Protein AF-A0A926AWD0-F1 (afdb_monomer_lite)

Radius of gyration: 12.31 Å; chains: 1; bounding box: 40×20×27 Å

pLDDT: mean 85.74, std 14.07, range [33.44, 95.69]

Foldseek 3Di:
DPVVVVVVVVLVVLLVVLVVLAPDDSVVSSVQLVVQLVVCVVPDPPSVCSNVVSSVVSSVVRVVVVVD

Secondary structure (DSSP, 8-state):
-HHHHHHHHHHHHHHHHHHHH--S-HHHHHHHHHHHHHHHHHH-S-GGGHHHHHHHHHHHHHHHHTT-

Sequence (68 aa):
MFAAQNTQANQQRVIEFLLRESKLPIDEVAHLYEDEIAELSVDATIKSFVPIFAIRNVQETLCQRARQ

Structure (mmCIF, N/CA/C/O backbone):
data_AF-A0A926AWD0-F1
#
_entry.id   AF-A0A926AWD0-F1
#
loop_
_atom_site.group_PDB
_atom_site.id
_atom_site.type_symbol
_atom_site.label_atom_id
_atom_site.label_alt_id
_atom_site.label_comp_id
_atom_site.label_asym_id
_atom_site.label_entity_id
_atom_site.label_seq_id
_atom_site.pdbx_PDB_ins_code
_atom_site.Cartn_x
_atom_site.Cartn_y
_atom_site.Cartn_z
_atom_site.occupancy
_atom_site.B_iso_or_equiv
_atom_site.auth_seq_id
_atom_site.auth_comp_id
_atom_site.auth_asym_id
_atom_site.auth_atom_id
_atom_site.pdbx_PDB_model_num
ATOM 1 N N . MET A 1 1 ? 22.695 -9.527 3.042 1.00 39.91 1 MET A N 1
ATOM 2 C CA . MET A 1 1 ? 21.681 -9.520 4.123 1.00 39.91 1 MET A CA 1
ATOM 3 C C . MET A 1 1 ? 21.280 -8.124 4.629 1.00 39.91 1 MET A C 1
ATOM 5 O O . MET A 1 1 ? 20.278 -8.045 5.317 1.00 39.91 1 MET A O 1
ATOM 9 N N . PHE A 1 2 ? 21.960 -7.025 4.264 1.00 33.44 2 PHE A N 1
ATOM 10 C CA . PHE A 1 2 ? 21.625 -5.673 4.763 1.00 33.44 2 PHE A CA 1
ATOM 11 C C . PHE A 1 2 ? 20.519 -4.933 3.984 1.00 33.44 2 PHE A C 1
ATOM 13 O O . PHE A 1 2 ? 19.823 -4.099 4.553 1.00 33.44 2 PHE A O 1
ATOM 20 N N . ALA A 1 3 ? 20.316 -5.249 2.699 1.00 44.81 3 ALA A N 1
ATOM 21 C CA . ALA A 1 3 ? 19.296 -4.586 1.879 1.00 44.81 3 ALA A CA 1
ATOM 22 C C . ALA A 1 3 ? 17.863 -4.908 2.346 1.00 44.81 3 ALA A C 1
ATOM 24 O O . ALA A 1 3 ? 17.050 -4.004 2.481 1.00 44.81 3 ALA A O 1
ATOM 25 N N . ALA A 1 4 ? 17.585 -6.174 2.679 1.00 47.66 4 ALA A N 1
ATOM 26 C CA . ALA A 1 4 ? 16.259 -6.617 3.118 1.00 47.66 4 ALA A CA 1
ATOM 27 C C . ALA A 1 4 ? 15.822 -5.981 4.452 1.00 47.66 4 ALA A C 1
ATOM 29 O O . ALA A 1 4 ? 14.666 -5.600 4.604 1.00 47.66 4 ALA A O 1
ATOM 30 N N . GLN A 1 5 ? 16.756 -5.802 5.393 1.00 51.16 5 GLN A N 1
ATOM 31 C CA . GLN A 1 5 ? 16.474 -5.176 6.692 1.00 51.16 5 GLN A CA 1
ATOM 32 C C . GLN A 1 5 ? 16.159 -3.682 6.552 1.00 51.16 5 GLN A C 1
ATOM 34 O O . GLN A 1 5 ? 15.275 -3.168 7.232 1.00 51.16 5 GLN A O 1
ATOM 39 N N . ASN A 1 6 ? 16.847 -2.993 5.637 1.00 60.59 6 ASN A N 1
ATOM 40 C CA . ASN A 1 6 ? 16.575 -1.589 5.336 1.00 60.59 6 ASN A CA 1
ATOM 41 C C . ASN A 1 6 ? 15.192 -1.428 4.677 1.00 60.59 6 ASN A C 1
ATOM 43 O O . ASN A 1 6 ? 14.422 -0.552 5.060 1.00 60.59 6 ASN A O 1
ATOM 47 N N . THR A 1 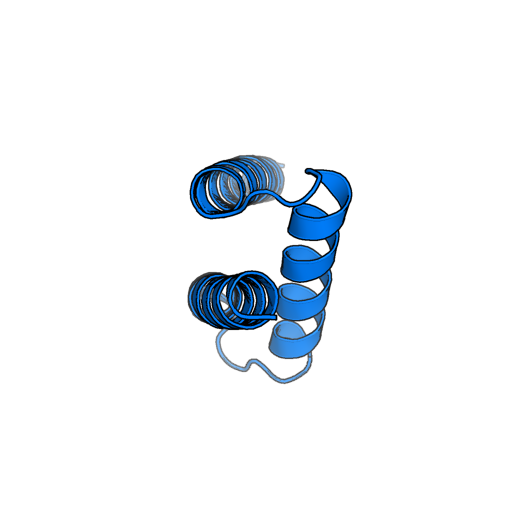7 ? 14.827 -2.325 3.755 1.00 69.25 7 THR A N 1
ATOM 48 C CA . THR A 1 7 ? 13.495 -2.337 3.132 1.00 69.25 7 THR A CA 1
ATOM 49 C C . THR A 1 7 ? 12.381 -2.572 4.154 1.00 69.25 7 THR A C 1
ATOM 51 O O . THR A 1 7 ? 11.403 -1.830 4.150 1.00 69.25 7 THR A O 1
ATOM 54 N N . GLN A 1 8 ? 12.551 -3.528 5.072 1.00 73.69 8 GLN A N 1
ATOM 55 C CA . GLN A 1 8 ? 11.553 -3.820 6.105 1.00 73.69 8 GLN A CA 1
ATOM 56 C C . GLN A 1 8 ? 11.382 -2.659 7.098 1.00 73.69 8 GLN A C 1
ATOM 58 O O . GLN A 1 8 ? 10.257 -2.269 7.401 1.00 73.69 8 GLN A O 1
ATOM 63 N N . ALA A 1 9 ? 12.482 -2.052 7.558 1.00 76.19 9 ALA A N 1
ATOM 64 C CA . ALA A 1 9 ? 12.419 -0.882 8.434 1.00 76.19 9 ALA A CA 1
ATOM 65 C C . ALA A 1 9 ? 11.758 0.327 7.745 1.00 76.19 9 ALA A C 1
ATOM 67 O O . ALA A 1 9 ? 11.020 1.079 8.383 1.00 76.19 9 ALA A O 1
ATOM 68 N N . ASN A 1 10 ? 11.987 0.511 6.441 1.00 82.88 10 ASN A N 1
ATOM 69 C CA . ASN A 1 10 ? 11.334 1.569 5.671 1.00 82.88 10 ASN A CA 1
ATOM 70 C C . ASN A 1 10 ? 9.839 1.295 5.479 1.00 82.88 10 ASN A C 1
ATOM 72 O O . ASN A 1 10 ? 9.043 2.211 5.652 1.00 82.88 10 ASN A O 1
ATOM 76 N N . GLN A 1 11 ? 9.445 0.050 5.201 1.00 86.19 11 GLN A N 1
ATOM 77 C CA . GLN A 1 11 ? 8.036 -0.344 5.119 1.00 86.19 11 GLN A CA 1
ATOM 78 C C . GLN A 1 11 ? 7.307 -0.106 6.443 1.00 86.19 11 GLN A C 1
ATOM 80 O O . GLN A 1 11 ? 6.238 0.496 6.448 1.00 86.19 11 GLN A O 1
ATOM 85 N N . GLN A 1 12 ? 7.912 -0.480 7.571 1.00 89.81 12 GLN A N 1
ATOM 86 C CA . GLN A 1 12 ? 7.310 -0.237 8.880 1.00 89.81 12 GLN A CA 1
ATOM 87 C C . GLN A 1 12 ? 7.109 1.263 9.153 1.00 89.81 12 GLN A C 1
ATOM 89 O O . GLN A 1 12 ? 6.035 1.667 9.588 1.00 89.81 12 GLN A O 1
ATOM 94 N N . ARG A 1 13 ? 8.095 2.109 8.823 1.00 91.19 13 ARG A N 1
ATOM 95 C CA . ARG A 1 13 ? 7.960 3.573 8.946 1.00 91.19 13 ARG A CA 1
ATOM 96 C C . ARG A 1 13 ? 6.849 4.140 8.068 1.00 91.19 13 ARG A C 1
ATOM 98 O O . ARG A 1 13 ? 6.174 5.078 8.478 1.00 91.19 13 ARG A O 1
ATOM 105 N N . VAL A 1 14 ? 6.672 3.592 6.868 1.00 91.81 14 VAL A N 1
ATOM 106 C CA . VAL A 1 14 ? 5.595 3.994 5.959 1.00 91.81 14 VAL A CA 1
ATOM 107 C C . VAL A 1 14 ? 4.231 3.603 6.522 1.00 91.81 14 VAL A C 1
ATOM 109 O O . VAL A 1 14 ? 3.334 4.439 6.554 1.00 91.81 14 VAL A O 1
ATOM 112 N N . ILE A 1 15 ? 4.085 2.383 7.038 1.00 92.62 15 ILE A N 1
ATOM 113 C CA . ILE A 1 15 ? 2.841 1.933 7.677 1.00 92.62 15 ILE A CA 1
ATOM 114 C C . ILE A 1 15 ? 2.527 2.799 8.905 1.00 92.62 15 ILE A C 1
ATOM 116 O O . ILE A 1 15 ? 1.405 3.275 9.048 1.00 92.62 15 ILE A O 1
ATOM 120 N N . GLU A 1 16 ? 3.515 3.086 9.759 1.00 93.00 16 GLU A N 1
ATOM 121 C CA . GLU A 1 16 ? 3.356 3.992 10.907 1.00 93.00 16 GLU A CA 1
ATOM 122 C C . GLU A 1 16 ? 2.952 5.412 10.488 1.00 93.00 16 GLU A C 1
ATOM 124 O O . GLU A 1 16 ? 2.165 6.061 11.178 1.00 93.00 16 GLU A O 1
ATOM 129 N N . PHE A 1 17 ? 3.484 5.905 9.369 1.00 92.69 17 PHE A N 1
ATOM 130 C CA . PHE A 1 17 ? 3.104 7.193 8.800 1.00 92.69 17 PHE A CA 1
ATOM 131 C C . PHE A 1 17 ? 1.642 7.189 8.329 1.00 92.69 17 PHE A C 1
ATOM 133 O O . PHE A 1 17 ? 0.868 8.038 8.766 1.00 92.69 17 PHE A O 1
ATOM 140 N N . LEU A 1 18 ? 1.239 6.198 7.530 1.00 93.06 18 LEU A N 1
ATOM 141 C CA . LEU A 1 18 ? -0.130 6.054 7.019 1.00 93.06 18 LEU A CA 1
ATOM 142 C C . LEU A 1 18 ? -1.156 5.839 8.142 1.00 93.06 18 LEU A C 1
ATOM 144 O O . LEU A 1 18 ? -2.271 6.356 8.083 1.00 93.06 18 LEU A O 1
ATOM 148 N N . LEU A 1 19 ? -0.768 5.130 9.205 1.00 93.12 19 LEU A N 1
ATOM 149 C CA . LEU A 1 19 ? -1.592 4.951 10.399 1.00 93.12 19 LEU A CA 1
ATOM 150 C C . LEU A 1 19 ? -1.889 6.261 11.117 1.00 93.12 19 LEU A C 1
ATOM 152 O O . LEU A 1 19 ? -2.983 6.427 11.638 1.00 93.12 19 LEU A O 1
ATOM 156 N N . ARG A 1 20 ? -0.944 7.206 11.159 1.00 89.12 20 ARG A N 1
ATOM 157 C CA . ARG A 1 20 ? -1.190 8.518 11.784 1.00 89.12 20 ARG A CA 1
ATOM 158 C C . ARG A 1 20 ? -2.208 9.347 11.008 1.00 89.12 20 ARG A C 1
ATOM 160 O O . ARG A 1 20 ? -2.854 10.210 11.596 1.00 89.12 20 ARG A O 1
ATOM 167 N N . GLU A 1 21 ? -2.342 9.094 9.711 1.00 84.69 21 GLU A N 1
ATOM 168 C CA . GLU A 1 21 ? -3.274 9.794 8.826 1.00 84.69 21 GLU A CA 1
ATOM 169 C C . GLU A 1 21 ? -4.650 9.113 8.741 1.00 84.69 21 GLU A C 1
ATOM 171 O O . GLU A 1 21 ? -5.582 9.669 8.161 1.00 84.69 21 GLU A O 1
ATOM 176 N N . SER A 1 22 ? -4.805 7.936 9.352 1.00 83.44 22 SER A N 1
ATOM 177 C CA . SER A 1 22 ? -6.000 7.101 9.264 1.00 83.44 22 SER A CA 1
ATOM 178 C C . SER A 1 22 ? -6.528 6.699 10.640 1.00 83.44 22 SER A C 1
ATOM 180 O O . SER A 1 22 ? -5.806 6.654 11.628 1.00 83.44 22 SER A O 1
ATOM 182 N N . LYS A 1 23 ? -7.824 6.384 10.720 1.00 84.31 23 LYS A N 1
ATOM 183 C CA . LYS A 1 23 ? -8.434 5.760 11.909 1.00 84.31 23 LYS A CA 1
ATOM 184 C C . LYS A 1 23 ? -8.613 4.247 11.752 1.00 84.31 23 LYS A C 1
ATOM 186 O O . LYS A 1 23 ? -9.244 3.624 12.602 1.00 84.31 23 LYS A O 1
ATOM 191 N N . LEU A 1 24 ? -8.120 3.678 10.653 1.00 86.38 24 LEU A N 1
ATOM 192 C CA . LEU A 1 24 ? -8.252 2.255 10.363 1.00 86.38 24 LEU A CA 1
ATOM 193 C C . LEU A 1 24 ? -7.286 1.416 11.217 1.00 86.38 24 LEU A C 1
ATOM 195 O O . LEU A 1 24 ? -6.242 1.918 11.645 1.00 86.38 24 LEU A O 1
ATOM 199 N N . PRO A 1 25 ? -7.613 0.134 11.456 1.00 90.75 25 PRO A N 1
ATOM 200 C CA . PRO A 1 25 ? -6.708 -0.813 12.093 1.00 90.75 25 PRO A CA 1
ATOM 201 C C . PRO A 1 25 ? -5.368 -0.935 11.355 1.00 90.75 25 PRO A C 1
ATOM 203 O O . PRO A 1 25 ? -5.308 -0.847 10.128 1.00 90.75 25 PRO A O 1
ATOM 206 N N . ILE A 1 26 ? -4.299 -1.215 12.109 1.00 91.12 26 ILE A N 1
ATOM 207 C CA . ILE A 1 26 ? -2.947 -1.442 11.569 1.00 91.12 26 ILE A CA 1
ATOM 208 C C . ILE A 1 26 ? -2.918 -2.499 10.470 1.00 91.12 26 ILE A C 1
ATOM 210 O O . ILE A 1 26 ? -2.307 -2.261 9.433 1.00 91.12 26 ILE A O 1
ATOM 214 N N . ASP A 1 27 ? -3.624 -3.610 10.666 1.00 92.19 27 ASP A N 1
ATOM 215 C CA . ASP A 1 27 ? -3.644 -4.714 9.707 1.00 92.19 27 ASP A CA 1
ATOM 216 C C . ASP A 1 27 ? -4.271 -4.287 8.374 1.00 92.19 27 ASP A C 1
ATOM 218 O O . ASP A 1 27 ? -3.800 -4.682 7.312 1.00 92.19 27 ASP A O 1
ATOM 222 N N . GLU A 1 28 ? -5.284 -3.416 8.418 1.00 91.75 28 GLU A N 1
ATOM 223 C CA . GLU A 1 28 ? -5.955 -2.901 7.223 1.00 91.75 28 GLU A CA 1
ATOM 224 C C . GLU A 1 28 ? -5.065 -1.914 6.457 1.00 91.75 28 GLU A C 1
ATOM 226 O O . GLU A 1 28 ? -4.974 -1.980 5.233 1.00 91.75 28 GLU A O 1
ATOM 231 N N . VAL A 1 29 ? -4.361 -1.025 7.166 1.00 93.06 29 VAL A N 1
ATOM 232 C CA . VAL A 1 29 ? -3.403 -0.092 6.547 1.00 93.06 29 VAL A CA 1
ATOM 233 C C . VAL A 1 29 ? -2.194 -0.837 5.972 1.00 93.06 29 VAL A C 1
ATOM 235 O O . VAL A 1 29 ? -1.720 -0.488 4.892 1.00 93.06 29 VAL A O 1
ATOM 238 N N . ALA A 1 30 ? -1.710 -1.869 6.668 1.00 94.31 30 ALA A N 1
ATOM 239 C CA . ALA A 1 30 ? -0.614 -2.708 6.200 1.00 94.31 30 ALA A CA 1
ATOM 240 C C . ALA A 1 30 ? -1.000 -3.482 4.934 1.00 94.31 30 ALA A C 1
ATOM 242 O O . ALA A 1 30 ? -0.261 -3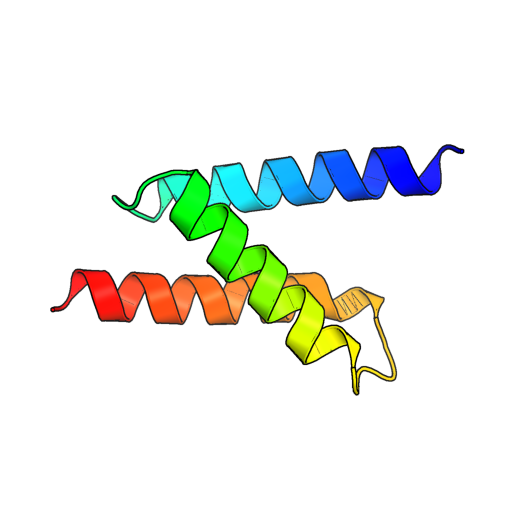.414 3.957 1.00 94.31 30 ALA A O 1
ATOM 243 N N . HIS A 1 31 ? -2.174 -4.128 4.914 1.00 94.75 31 HIS A N 1
ATOM 244 C CA . HIS A 1 31 ? -2.677 -4.814 3.718 1.00 94.75 31 HIS A CA 1
ATOM 245 C C . HIS A 1 31 ? -2.837 -3.863 2.534 1.00 94.75 31 HIS A C 1
ATOM 247 O O . HIS A 1 31 ? -2.337 -4.158 1.458 1.00 94.75 31 HIS A O 1
ATOM 253 N N . LEU A 1 32 ? -3.450 -2.690 2.736 1.00 95.38 32 LEU A N 1
ATOM 254 C CA . LEU A 1 32 ? -3.586 -1.692 1.669 1.00 95.38 32 LEU A CA 1
ATOM 255 C C . LEU A 1 32 ? -2.237 -1.304 1.059 1.00 95.38 32 LEU A C 1
ATOM 257 O O . LEU A 1 32 ? -2.113 -1.188 -0.156 1.00 95.38 32 LEU A O 1
ATOM 261 N N . TYR A 1 33 ? -1.229 -1.089 1.902 1.00 95.25 33 TYR A N 1
ATOM 262 C CA . TYR A 1 33 ? 0.103 -0.741 1.427 1.00 95.25 33 TYR A CA 1
ATOM 263 C C . TYR A 1 33 ? 0.798 -1.907 0.717 1.00 95.25 33 TYR A C 1
ATOM 265 O O . TYR A 1 33 ? 1.441 -1.697 -0.308 1.00 95.25 33 TYR A O 1
ATOM 273 N N . GLU A 1 34 ? 0.676 -3.126 1.234 1.00 94.44 34 GLU A N 1
ATOM 274 C CA . GLU A 1 34 ? 1.277 -4.320 0.634 1.00 94.44 34 GLU A CA 1
ATOM 275 C C . GLU A 1 34 ? 0.653 -4.670 -0.719 1.00 94.44 34 GLU A C 1
ATOM 277 O O . GLU A 1 34 ? 1.394 -4.939 -1.668 1.00 94.44 34 GLU A O 1
ATOM 282 N N . ASP A 1 35 ? -0.674 -4.590 -0.826 1.00 95.69 35 ASP A N 1
ATOM 283 C CA . ASP A 1 35 ? -1.414 -4.821 -2.068 1.00 95.69 35 ASP A CA 1
ATOM 284 C C . ASP A 1 35 ? -1.002 -3.809 -3.143 1.00 95.69 35 ASP A C 1
ATOM 286 O O . ASP A 1 35 ? -0.655 -4.190 -4.261 1.00 95.69 35 ASP A O 1
ATOM 290 N N . GLU A 1 36 ? -0.932 -2.525 -2.789 1.00 95.12 36 GLU A N 1
ATOM 291 C CA . GLU A 1 36 ? -0.543 -1.459 -3.715 1.00 95.12 36 GLU A CA 1
ATOM 292 C C . GLU A 1 36 ? 0.924 -1.589 -4.167 1.00 95.12 36 GLU A C 1
ATOM 294 O O . GLU A 1 36 ? 1.255 -1.409 -5.341 1.00 95.12 36 GLU A O 1
ATOM 299 N N . ILE A 1 37 ? 1.832 -1.957 -3.253 1.00 94.44 37 ILE A N 1
ATOM 300 C CA . ILE A 1 37 ? 3.223 -2.272 -3.606 1.00 94.44 37 ILE A CA 1
ATOM 301 C C . ILE A 1 37 ? 3.278 -3.452 -4.575 1.00 94.44 37 ILE A C 1
ATOM 303 O O . ILE A 1 37 ? 4.066 -3.411 -5.526 1.00 94.44 37 ILE A O 1
ATOM 307 N N . ALA A 1 38 ? 2.498 -4.504 -4.327 1.00 93.56 38 ALA A N 1
ATOM 308 C CA . ALA A 1 38 ? 2.472 -5.689 -5.169 1.00 93.56 38 ALA A CA 1
ATOM 309 C C . ALA A 1 38 ? 1.957 -5.344 -6.570 1.00 93.56 38 ALA A C 1
ATOM 311 O O . ALA A 1 38 ? 2.644 -5.655 -7.542 1.00 93.56 38 ALA A O 1
ATOM 312 N N . GLU A 1 39 ? 0.828 -4.639 -6.664 1.00 94.56 39 GLU A N 1
ATOM 313 C CA . GLU A 1 39 ? 0.214 -4.208 -7.922 1.00 94.56 39 GLU A CA 1
ATOM 314 C C . GLU A 1 39 ? 1.181 -3.360 -8.755 1.00 94.56 39 GLU A C 1
ATOM 316 O O . GLU A 1 39 ? 1.523 -3.718 -9.884 1.00 94.56 39 GLU A O 1
ATOM 321 N N . LEU A 1 40 ? 1.734 -2.297 -8.167 1.00 93.00 40 LEU A N 1
ATOM 322 C CA . LEU A 1 40 ? 2.674 -1.416 -8.861 1.00 93.00 40 LEU A CA 1
ATOM 323 C C . LEU A 1 40 ? 3.978 -2.129 -9.246 1.00 93.00 40 LEU A C 1
ATOM 325 O O . LEU A 1 40 ? 4.628 -1.752 -10.222 1.00 93.00 40 LEU A O 1
ATOM 329 N N . SER A 1 41 ? 4.387 -3.157 -8.500 1.00 92.50 41 SER A N 1
ATOM 330 C CA . SER A 1 41 ? 5.626 -3.895 -8.771 1.00 92.50 41 SER A CA 1
ATOM 331 C C . SER A 1 41 ? 5.545 -4.832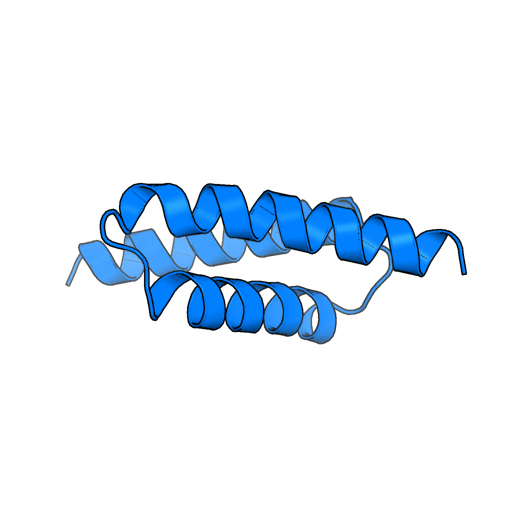 -9.974 1.00 92.50 41 SER A C 1
ATOM 333 O O . SER A 1 41 ? 6.610 -5.204 -10.482 1.00 92.50 41 SER A O 1
ATOM 335 N N . VAL A 1 42 ? 4.341 -5.225 -10.413 1.00 91.75 42 VAL A N 1
ATOM 336 C CA . VAL A 1 42 ? 4.149 -6.146 -11.549 1.00 91.75 42 VAL A CA 1
ATOM 337 C C . VAL A 1 42 ? 4.688 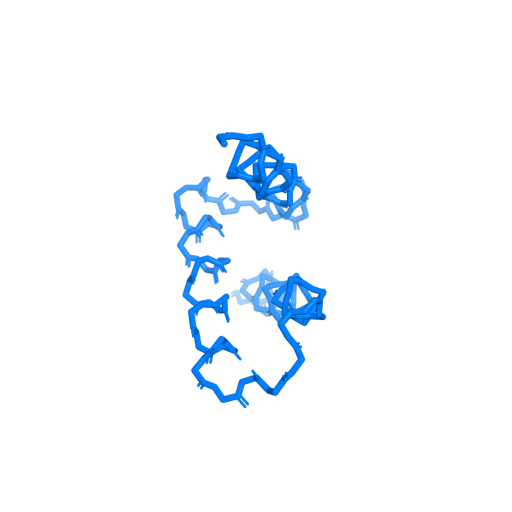-5.529 -12.840 1.00 91.75 42 VAL A C 1
ATOM 339 O O . VAL A 1 42 ? 5.490 -6.165 -13.523 1.00 91.75 42 VAL A O 1
ATOM 342 N N . ASP A 1 43 ? 4.346 -4.268 -13.112 1.00 84.50 43 ASP A N 1
ATOM 343 C CA . ASP A 1 43 ? 4.671 -3.595 -14.379 1.00 84.50 43 ASP A CA 1
ATOM 344 C C . ASP A 1 43 ? 5.744 -2.495 -14.246 1.00 84.50 43 ASP A C 1
ATOM 346 O O . ASP A 1 43 ? 6.148 -1.864 -15.230 1.00 84.50 43 ASP A O 1
ATOM 350 N N . ALA A 1 44 ? 6.258 -2.247 -13.036 1.00 89.19 44 ALA A N 1
ATOM 351 C CA . ALA A 1 44 ? 7.244 -1.194 -12.815 1.00 89.19 44 ALA A CA 1
ATOM 352 C C . ALA A 1 44 ? 8.604 -1.508 -13.455 1.00 89.19 44 ALA A C 1
ATOM 354 O O . ALA A 1 44 ? 9.391 -2.321 -12.963 1.00 89.19 44 ALA A O 1
ATOM 355 N N . THR A 1 45 ? 8.948 -0.726 -14.483 1.00 89.75 45 THR A N 1
ATOM 356 C CA . THR A 1 45 ? 10.313 -0.689 -15.037 1.00 89.75 45 THR A CA 1
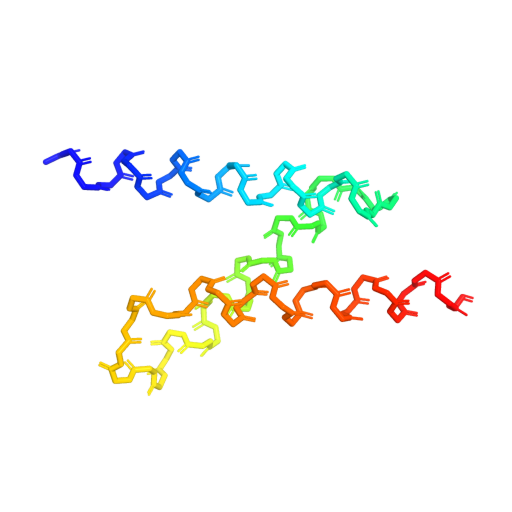ATOM 357 C C . THR A 1 45 ? 11.311 -0.108 -14.025 1.00 89.75 45 THR A C 1
ATOM 359 O O . THR A 1 45 ? 12.452 -0.559 -13.948 1.00 89.75 45 THR A O 1
ATOM 362 N N . ILE A 1 46 ? 10.888 0.867 -13.206 1.00 89.06 46 ILE A N 1
ATOM 363 C CA . ILE A 1 46 ? 11.733 1.503 -12.183 1.00 89.06 46 ILE A CA 1
ATOM 364 C C . ILE A 1 46 ? 11.124 1.296 -10.794 1.00 89.06 46 ILE A C 1
ATOM 366 O O . ILE A 1 46 ? 10.256 2.043 -10.346 1.00 89.06 46 ILE A O 1
ATOM 370 N N . LYS A 1 47 ? 11.636 0.295 -10.074 1.00 87.19 47 LYS A N 1
ATOM 371 C CA . LYS A 1 47 ? 11.105 -0.117 -8.763 1.00 87.19 47 LYS A CA 1
ATOM 372 C C . LYS A 1 47 ? 11.418 0.845 -7.614 1.00 87.19 47 LYS A C 1
ATOM 374 O O . LYS A 1 47 ? 10.766 0.783 -6.580 1.00 87.19 47 LYS A O 1
ATOM 379 N N . SER A 1 48 ? 12.378 1.759 -7.775 1.00 86.56 48 SER A N 1
ATOM 380 C CA . SER A 1 48 ? 12.744 2.717 -6.719 1.00 86.56 48 SER A CA 1
ATOM 381 C C . SER A 1 48 ? 11.639 3.727 -6.401 1.00 86.56 48 SER A C 1
ATOM 383 O O . SER A 1 48 ? 11.630 4.278 -5.306 1.00 86.56 48 SER A O 1
ATOM 385 N N . PHE A 1 49 ? 10.716 3.967 -7.339 1.00 87.50 49 PHE A N 1
ATOM 386 C CA . PHE A 1 49 ? 9.598 4.898 -7.152 1.00 87.50 49 PHE A CA 1
ATOM 387 C C . PHE A 1 49 ? 8.304 4.217 -6.705 1.00 87.50 49 PHE A C 1
ATOM 389 O O . PHE A 1 49 ? 7.394 4.910 -6.259 1.00 87.50 49 PHE A O 1
ATOM 396 N N . VAL A 1 50 ? 8.225 2.883 -6.773 1.00 91.69 50 VAL A N 1
ATOM 397 C CA . VAL A 1 50 ? 7.027 2.122 -6.385 1.00 91.69 50 VAL A CA 1
ATOM 398 C C . VAL A 1 50 ? 6.540 2.489 -4.974 1.00 91.69 50 VAL A C 1
ATOM 400 O O . VAL A 1 50 ? 5.361 2.804 -4.846 1.00 91.69 50 VAL A O 1
ATOM 403 N N . PRO A 1 51 ? 7.403 2.601 -3.941 1.00 91.19 51 PRO A N 1
ATOM 404 C CA . PRO A 1 51 ? 6.947 3.009 -2.611 1.00 91.19 51 PRO A CA 1
ATOM 405 C C . PRO A 1 51 ? 6.311 4.401 -2.558 1.00 91.19 51 PRO A C 1
ATOM 407 O O . PRO A 1 51 ? 5.382 4.618 -1.791 1.00 91.19 51 PRO A O 1
ATOM 410 N N . ILE A 1 52 ? 6.780 5.347 -3.376 1.00 91.38 52 ILE A N 1
ATOM 411 C CA . ILE A 1 52 ? 6.247 6.718 -3.399 1.00 91.38 52 ILE A CA 1
ATOM 412 C C . ILE A 1 52 ? 4.828 6.719 -3.972 1.00 91.38 52 ILE A C 1
ATOM 414 O O . ILE A 1 52 ? 3.935 7.351 -3.408 1.00 91.38 52 ILE A O 1
ATOM 418 N N . PHE A 1 53 ? 4.617 5.997 -5.074 1.00 93.44 53 PHE A N 1
ATOM 419 C CA . PHE A 1 53 ? 3.290 5.848 -5.666 1.00 93.44 53 PHE A CA 1
ATOM 420 C C . PHE A 1 53 ? 2.349 5.076 -4.742 1.00 93.44 53 PHE A C 1
ATOM 422 O O . PHE A 1 53 ? 1.220 5.516 -4.541 1.00 93.44 53 PHE A O 1
ATOM 429 N N . ALA A 1 54 ? 2.843 4.019 -4.093 1.00 94.69 54 ALA A N 1
ATOM 430 C CA . ALA A 1 54 ? 2.043 3.251 -3.153 1.00 94.69 54 ALA A CA 1
ATOM 431 C C . ALA A 1 54 ? 1.562 4.096 -1.966 1.00 94.69 54 ALA A C 1
ATOM 433 O O . ALA A 1 54 ? 0.378 4.091 -1.647 1.00 94.69 54 ALA A O 1
ATOM 434 N N . ILE A 1 55 ? 2.444 4.901 -1.358 1.00 94.56 55 ILE A N 1
ATOM 435 C CA . ILE A 1 55 ? 2.062 5.830 -0.280 1.00 94.56 55 ILE A CA 1
ATOM 436 C C . ILE A 1 55 ? 0.928 6.751 -0.736 1.00 94.56 55 ILE A C 1
ATOM 438 O O . ILE A 1 55 ? -0.086 6.860 -0.049 1.00 94.56 55 ILE A O 1
ATOM 442 N N . ARG A 1 56 ? 1.078 7.389 -1.902 1.00 94.94 56 ARG A N 1
ATOM 443 C CA . ARG A 1 56 ? 0.091 8.335 -2.438 1.00 94.94 56 ARG A CA 1
ATOM 444 C C . ARG A 1 56 ? -1.272 7.672 -2.661 1.00 94.94 56 ARG A C 1
ATOM 446 O O . ARG A 1 56 ? -2.292 8.237 -2.271 1.00 94.94 56 ARG A O 1
ATOM 453 N N . ASN A 1 57 ? -1.294 6.491 -3.269 1.00 95.56 57 ASN A N 1
ATOM 454 C CA . ASN A 1 57 ? -2.534 5.787 -3.600 1.00 95.56 57 ASN A CA 1
ATOM 455 C C . ASN A 1 57 ? -3.248 5.278 -2.339 1.00 95.56 57 ASN A C 1
ATOM 457 O O . ASN A 1 57 ? -4.470 5.410 -2.208 1.00 95.56 57 ASN A O 1
ATOM 461 N N . VAL A 1 58 ? -2.485 4.803 -1.349 1.00 95.00 58 VAL A N 1
ATOM 462 C CA . VAL A 1 58 ? -3.039 4.437 -0.042 1.00 95.00 58 VAL A CA 1
ATOM 463 C C . VAL A 1 58 ? -3.611 5.668 0.663 1.00 95.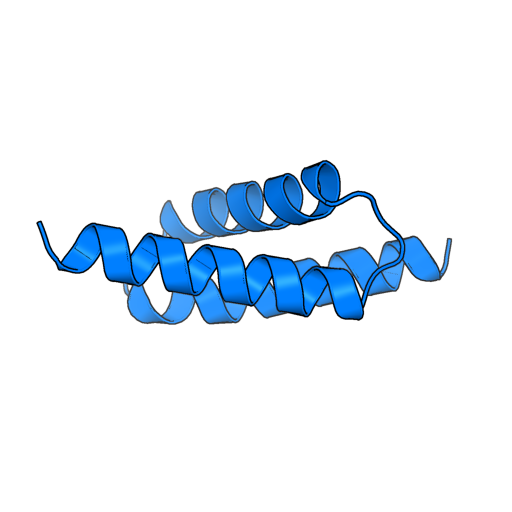00 58 VAL A C 1
ATOM 465 O O . VAL A 1 58 ? -4.746 5.613 1.125 1.00 95.00 58 VAL A O 1
ATOM 468 N N . GLN A 1 59 ? -2.910 6.807 0.688 1.00 94.38 59 GLN A N 1
ATOM 469 C CA . GLN A 1 59 ? -3.442 8.055 1.261 1.00 94.38 59 GLN A CA 1
ATOM 470 C C . GLN A 1 59 ? -4.765 8.483 0.612 1.00 94.38 59 GLN A C 1
ATOM 472 O O . GLN A 1 59 ? -5.707 8.852 1.318 1.00 94.38 59 GLN A O 1
ATOM 477 N N . GLU A 1 60 ? -4.864 8.419 -0.719 1.00 94.25 60 GLU A N 1
ATOM 478 C CA . GLU A 1 60 ? -6.103 8.724 -1.442 1.00 94.25 60 GLU A CA 1
ATOM 479 C C . GLU A 1 60 ? -7.237 7.771 -1.042 1.00 94.25 60 GLU A C 1
ATOM 481 O O . GLU A 1 60 ? -8.345 8.227 -0.745 1.00 94.25 60 GLU A O 1
ATOM 486 N N . THR A 1 61 ? -6.952 6.472 -0.947 1.00 93.62 61 THR A N 1
ATOM 487 C CA . THR A 1 61 ? -7.917 5.452 -0.512 1.00 93.62 61 THR A CA 1
ATOM 488 C C . THR A 1 61 ? -8.398 5.702 0.918 1.00 93.62 61 THR A C 1
ATOM 490 O O . THR A 1 61 ? -9.601 5.688 1.189 1.00 93.62 61 THR A O 1
ATOM 493 N N . LEU A 1 62 ? -7.479 6.002 1.837 1.00 91.00 62 LEU A N 1
ATOM 494 C CA . LEU A 1 62 ? -7.790 6.338 3.228 1.00 91.00 62 LEU A CA 1
ATOM 495 C C . LEU A 1 62 ? -8.649 7.607 3.319 1.00 91.00 62 LEU A C 1
ATOM 497 O O . LEU A 1 62 ? -9.649 7.636 4.039 1.00 91.00 62 LEU A O 1
ATOM 501 N N . CYS A 1 63 ? -8.315 8.636 2.536 1.00 89.69 63 CYS A N 1
ATOM 502 C CA . CYS A 1 63 ? -9.088 9.874 2.458 1.00 89.69 63 CYS A CA 1
ATOM 503 C C . CYS A 1 63 ? -10.507 9.645 1.929 1.00 89.69 63 CYS A C 1
ATOM 505 O O . CYS A 1 63 ? -11.440 10.300 2.393 1.00 89.69 63 CYS A O 1
ATOM 507 N N . GLN A 1 64 ? -10.686 8.749 0.957 1.00 89.31 64 GLN A N 1
ATOM 508 C CA . GLN A 1 64 ? -12.006 8.394 0.437 1.00 89.31 64 GLN A CA 1
ATOM 509 C C . GLN A 1 64 ? -12.836 7.654 1.489 1.00 89.31 64 GLN A C 1
ATOM 511 O O . GLN A 1 64 ? -13.985 8.030 1.713 1.00 89.31 64 GLN A O 1
ATOM 516 N N . ARG A 1 65 ? -12.246 6.676 2.189 1.00 87.19 65 ARG A N 1
ATOM 517 C CA . ARG A 1 65 ? -12.917 5.926 3.268 1.00 87.19 65 ARG A CA 1
ATOM 518 C C . ARG A 1 65 ? -13.320 6.812 4.444 1.00 87.19 65 ARG A C 1
ATOM 520 O O . ARG A 1 65 ? -14.364 6.589 5.033 1.00 87.19 65 ARG A O 1
ATOM 527 N N . ALA A 1 66 ? -12.539 7.844 4.761 1.00 82.38 66 ALA A N 1
ATOM 528 C CA . ALA A 1 66 ? -12.872 8.789 5.828 1.00 82.38 66 ALA A CA 1
ATOM 529 C C . ALA A 1 66 ? -14.041 9.739 5.490 1.00 82.38 66 ALA A C 1
ATOM 531 O O . ALA A 1 66 ? -14.563 10.397 6.390 1.00 82.38 66 ALA A O 1
ATOM 532 N N . ARG A 1 67 ? -14.412 9.871 4.208 1.00 78.44 67 ARG A N 1
ATOM 533 C CA . ARG A 1 67 ? -15.546 10.699 3.753 1.00 78.44 67 ARG A CA 1
ATOM 534 C C . ARG A 1 67 ? -16.853 9.915 3.610 1.00 78.44 67 ARG A C 1
ATOM 536 O O . ARG A 1 67 ? -17.879 10.545 3.355 1.00 78.44 67 ARG A O 1
ATOM 543 N N . GLN A 1 68 ? -16.794 8.588 3.693 1.00 59.31 68 GLN A N 1
ATOM 544 C CA . GLN A 1 68 ? -17.952 7.690 3.688 1.00 59.31 68 GLN A CA 1
ATOM 545 C C . GLN A 1 68 ? -18.495 7.528 5.109 1.00 59.31 68 GLN A C 1
ATOM 547 O O . GLN A 1 68 ? -19.732 7.402 5.227 1.00 59.31 68 GLN A O 1
#